Protein AF-A0A8T6SLV2-F1 (afdb_monomer)

Solvent-accessible surface area (backbone atoms only — not comparable to full-atom values): 3980 Å² total; per-residue (Å²): 112,71,68,58,51,52,51,51,51,59,50,44,77,72,34,89,55,43,74,46,78,44,80,42,62,43,53,77,70,73,47,91,60,94,66,80,46,74,48,75,41,60,54,95,67,92,66,66,90,76,70,85,72,78,83,80,80,86,126

Structure (mmCIF, N/CA/C/O backbone):
data_AF-A0A8T6SLV2-F1
#
_entry.id   AF-A0A8T6SLV2-F1
#
loop_
_atom_site.group_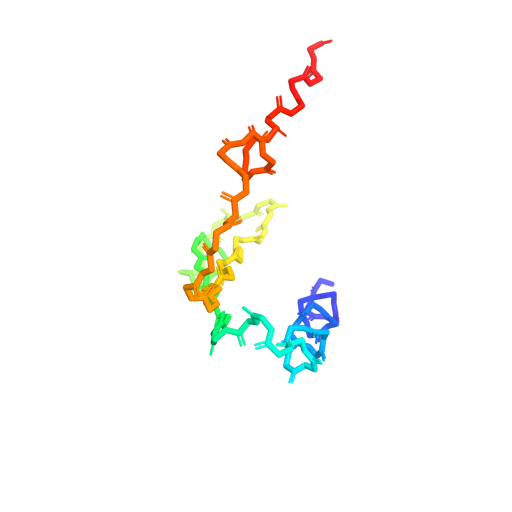PDB
_atom_site.id
_atom_site.type_symbol
_atom_site.label_atom_id
_atom_site.label_alt_id
_atom_site.label_comp_id
_atom_site.label_asym_id
_atom_site.label_entity_id
_atom_site.label_seq_id
_atom_site.pdbx_PDB_ins_code
_atom_site.Cartn_x
_atom_site.Cartn_y
_atom_site.Cartn_z
_atom_site.occupancy
_atom_site.B_iso_or_equiv
_atom_site.auth_seq_id
_atom_site.auth_comp_id
_atom_site.auth_asym_id
_atom_site.auth_atom_id
_atom_site.pdbx_PDB_model_num
ATOM 1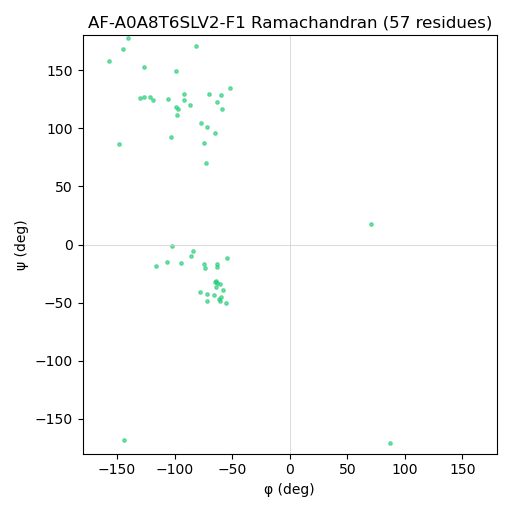 N N . MET A 1 1 ? 9.355 -9.746 -11.990 1.00 63.56 1 MET A N 1
ATOM 2 C CA . MET A 1 1 ? 8.891 -8.408 -11.570 1.00 63.56 1 MET A CA 1
ATOM 3 C C . MET A 1 1 ? 7.365 -8.277 -11.437 1.00 63.56 1 MET A C 1
ATOM 5 O O . MET A 1 1 ? 6.902 -7.923 -10.361 1.00 63.56 1 MET A O 1
ATOM 9 N N . ILE A 1 2 ? 6.556 -8.571 -12.470 1.00 75.62 2 ILE A N 1
ATOM 10 C CA . ILE A 1 2 ? 5.075 -8.509 -12.359 1.00 75.62 2 ILE A CA 1
ATOM 11 C C . ILE A 1 2 ? 4.528 -9.531 -11.346 1.00 75.62 2 ILE A C 1
ATOM 13 O O . ILE A 1 2 ? 3.612 -9.227 -10.589 1.00 75.62 2 ILE A O 1
ATOM 17 N N . ARG A 1 3 ? 5.126 -10.726 -11.269 1.00 81.88 3 ARG A N 1
ATOM 18 C CA . ARG A 1 3 ? 4.695 -11.799 -10.353 1.00 81.88 3 ARG A CA 1
ATOM 19 C C . ARG A 1 3 ? 4.834 -11.415 -8.877 1.00 81.88 3 ARG A C 1
ATOM 21 O O . ARG A 1 3 ? 4.042 -11.843 -8.043 1.00 81.88 3 ARG A O 1
ATOM 28 N N . GLU A 1 4 ? 5.842 -10.617 -8.561 1.00 85.88 4 GLU A N 1
ATOM 29 C CA . GLU A 1 4 ? 6.153 -10.115 -7.231 1.00 85.88 4 GLU A CA 1
ATOM 30 C C . GLU A 1 4 ? 5.113 -9.071 -6.819 1.00 85.88 4 GLU A C 1
ATOM 32 O O . GLU A 1 4 ? 4.570 -9.165 -5.721 1.00 85.88 4 GLU A O 1
ATOM 37 N N . VAL A 1 5 ? 4.734 -8.169 -7.734 1.00 90.19 5 VAL A N 1
ATOM 38 C CA . VAL A 1 5 ? 3.617 -7.231 -7.527 1.00 90.19 5 VAL A CA 1
ATOM 39 C C . VAL A 1 5 ? 2.306 -7.984 -7.327 1.00 90.19 5 VAL A C 1
ATOM 41 O O . VAL A 1 5 ? 1.588 -7.716 -6.371 1.00 90.19 5 VAL A O 1
ATOM 44 N N . GLU A 1 6 ? 2.006 -8.979 -8.164 1.00 92.88 6 GLU A N 1
ATOM 45 C CA . GLU A 1 6 ? 0.802 -9.795 -7.987 1.00 92.88 6 GLU A CA 1
ATOM 46 C C . GLU A 1 6 ? 0.789 -10.535 -6.640 1.00 92.88 6 GLU A C 1
ATOM 48 O O . GLU A 1 6 ? -0.272 -10.731 -6.053 1.00 92.88 6 GLU A O 1
ATOM 53 N N . SER A 1 7 ? 1.951 -10.966 -6.139 1.00 94.06 7 SER A N 1
ATOM 54 C CA . SER A 1 7 ? 2.074 -11.581 -4.813 1.00 94.06 7 SER A CA 1
ATOM 55 C C . SER A 1 7 ? 1.747 -10.584 -3.700 1.00 94.06 7 SER A C 1
ATOM 57 O O . SER A 1 7 ? 0.994 -10.922 -2.788 1.00 94.06 7 SER A O 1
ATOM 59 N N . VAL A 1 8 ? 2.248 -9.347 -3.798 1.00 93.31 8 VAL A N 1
ATOM 60 C CA . VAL A 1 8 ? 1.914 -8.261 -2.862 1.00 93.31 8 VAL A CA 1
ATOM 61 C C . VAL A 1 8 ? 0.417 -7.967 -2.897 1.00 93.31 8 VAL A C 1
ATOM 63 O O . VAL A 1 8 ? -0.220 -7.975 -1.849 1.00 93.31 8 VAL A O 1
ATOM 66 N N . VAL A 1 9 ? -0.167 -7.808 -4.088 1.00 93.94 9 VAL A N 1
ATOM 67 C CA . VAL A 1 9 ? -1.607 -7.556 -4.256 1.00 93.94 9 VAL A CA 1
ATOM 68 C C . VAL A 1 9 ? -2.436 -8.701 -3.675 1.00 93.94 9 VAL A C 1
ATOM 70 O O . VAL A 1 9 ? -3.379 -8.454 -2.933 1.00 93.94 9 VAL A O 1
ATOM 73 N N . ARG A 1 10 ? -2.071 -9.961 -3.937 1.00 96.12 10 ARG A N 1
ATOM 74 C CA . ARG A 1 10 ? -2.780 -11.126 -3.380 1.00 96.12 10 ARG A CA 1
ATOM 75 C C . ARG A 1 10 ? -2.698 -11.212 -1.858 1.00 96.12 10 ARG A C 1
ATOM 77 O O . ARG A 1 10 ? -3.617 -11.749 -1.247 1.00 96.12 10 ARG A O 1
ATOM 84 N N . LYS A 1 11 ? -1.603 -10.748 -1.251 1.00 96.75 11 LYS A N 1
ATOM 85 C CA . LYS A 1 11 ? -1.481 -10.655 0.210 1.00 96.75 11 LYS A CA 1
ATOM 86 C C . LYS A 1 11 ? -2.353 -9.526 0.751 1.00 96.75 11 LYS A C 1
ATOM 88 O O . LYS A 1 11 ? -3.147 -9.781 1.641 1.00 96.75 11 LYS A O 1
ATOM 93 N N . ALA A 1 12 ? -2.264 -8.341 0.150 1.00 95.56 12 ALA A N 1
ATOM 94 C CA . ALA A 1 12 ? -3.061 -7.174 0.514 1.00 95.56 12 ALA A CA 1
ATOM 95 C C . ALA A 1 12 ? -4.573 -7.436 0.404 1.00 95.56 12 ALA A C 1
ATOM 97 O O . ALA A 1 12 ? -5.326 -7.057 1.283 1.00 95.56 12 ALA A O 1
ATOM 98 N N . GLN A 1 13 ? -5.024 -8.165 -0.622 1.00 95.44 13 GLN A N 1
ATOM 99 C CA . GLN A 1 13 ? -6.433 -8.554 -0.789 1.00 95.44 13 GLN A CA 1
ATOM 100 C C . GLN A 1 13 ? -6.981 -9.468 0.316 1.00 95.44 13 GLN A C 1
ATOM 102 O O . GLN A 1 13 ? -8.194 -9.620 0.424 1.00 95.44 13 GLN A O 1
ATOM 107 N N . LYS A 1 14 ? -6.107 -10.143 1.067 1.00 97.25 14 LYS A N 1
ATOM 108 C CA . LYS A 1 14 ? -6.479 -11.044 2.167 1.00 97.25 14 LYS A CA 1
ATOM 109 C C . LYS A 1 14 ? -6.273 -10.404 3.538 1.00 97.25 14 LYS A C 1
ATOM 111 O O . LYS A 1 14 ? -6.490 -11.075 4.540 1.00 97.25 14 LYS A O 1
ATOM 116 N N . ASP A 1 15 ? -5.772 -9.177 3.566 1.00 96.00 15 ASP A N 1
ATOM 117 C CA . ASP A 1 15 ? -5.493 -8.439 4.783 1.00 96.00 15 ASP A CA 1
ATOM 118 C C . ASP A 1 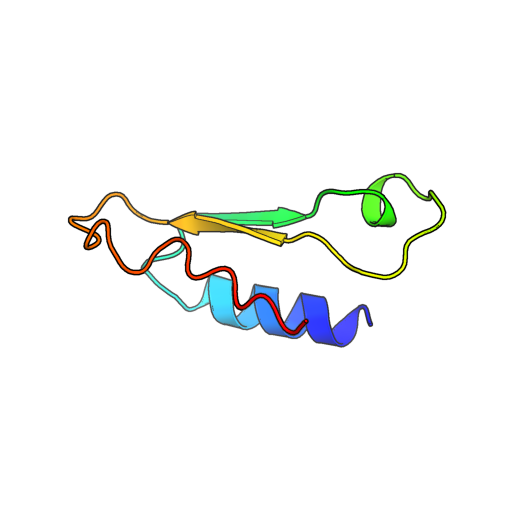15 ? -6.664 -7.492 5.046 1.00 96.00 15 ASP A C 1
ATOM 120 O O . ASP A 1 15 ? -6.883 -6.543 4.293 1.00 96.00 15 ASP A O 1
ATOM 124 N N . ASP A 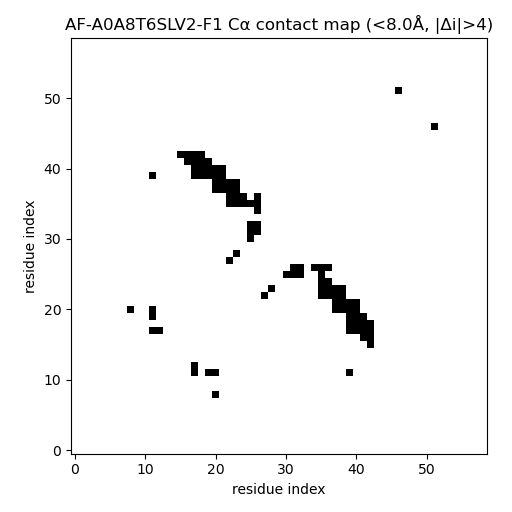1 16 ? -7.429 -7.772 6.102 1.00 94.75 16 ASP A N 1
ATOM 125 C CA . ASP A 1 16 ? -8.621 -6.997 6.465 1.00 94.75 16 ASP A CA 1
ATOM 126 C C . ASP A 1 16 ? -8.285 -5.541 6.836 1.00 94.75 16 ASP A C 1
ATOM 128 O O . ASP A 1 16 ? -9.163 -4.671 6.828 1.00 94.75 16 ASP A O 1
ATOM 132 N N . ASP A 1 17 ? -7.010 -5.257 7.117 1.00 93.62 17 ASP A N 1
ATOM 133 C CA . ASP A 1 17 ? -6.525 -3.926 7.456 1.00 93.62 17 ASP A CA 1
ATOM 134 C C . ASP A 1 17 ? -6.187 -3.110 6.211 1.00 93.62 17 ASP A C 1
ATOM 136 O O . ASP A 1 17 ? -5.993 -1.901 6.315 1.00 93.62 17 ASP A O 1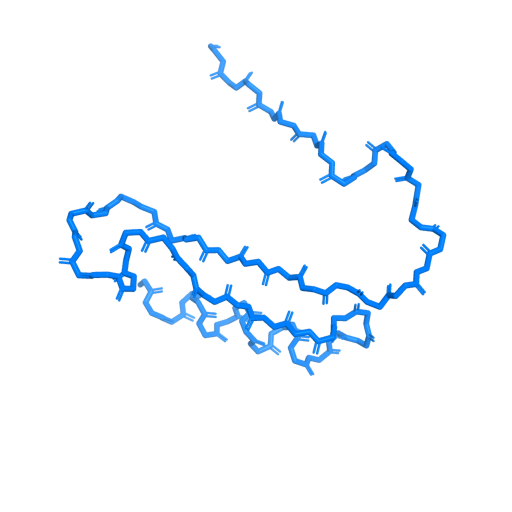
ATOM 140 N N . VAL A 1 18 ? -6.160 -3.723 5.025 1.00 95.44 18 VAL A N 1
ATOM 141 C CA . VAL A 1 18 ? -5.913 -3.035 3.759 1.00 95.44 18 VAL A CA 1
ATOM 142 C C . VAL A 1 18 ? -7.237 -2.723 3.063 1.00 95.44 18 VAL A C 1
ATOM 144 O O . VAL A 1 18 ? -7.968 -3.596 2.610 1.00 95.44 18 VAL A O 1
ATOM 147 N N . LEU A 1 19 ? -7.520 -1.433 2.903 1.00 96.19 19 LEU A N 1
ATOM 148 C CA . LEU A 1 19 ? -8.660 -0.922 2.143 1.00 96.19 19 LEU A CA 1
ATOM 149 C C . LEU A 1 19 ? -8.434 -0.972 0.633 1.00 96.19 19 LEU A C 1
ATOM 151 O O . LEU A 1 19 ? -9.356 -1.252 -0.132 1.00 96.19 19 LEU A O 1
ATOM 155 N N . ALA A 1 20 ? -7.226 -0.625 0.189 1.00 95.75 20 ALA A N 1
ATOM 156 C CA . ALA A 1 20 ? -6.896 -0.559 -1.228 1.00 95.75 20 ALA A CA 1
ATOM 157 C C . ALA A 1 20 ? -5.392 -0.701 -1.474 1.00 95.75 20 ALA A C 1
ATOM 159 O O . ALA A 1 20 ? -4.560 -0.401 -0.619 1.00 95.75 20 ALA A O 1
ATOM 160 N N . THR A 1 21 ? -5.042 -1.113 -2.691 1.00 95.19 21 THR A N 1
ATOM 161 C CA . THR A 1 21 ? -3.667 -1.114 -3.202 1.00 95.19 21 THR A CA 1
ATOM 162 C C . THR A 1 21 ? -3.606 -0.252 -4.456 1.00 95.19 21 THR A C 1
ATOM 164 O O . THR A 1 21 ? -4.373 -0.471 -5.392 1.00 95.19 21 THR A O 1
ATOM 167 N N . ILE A 1 22 ? -2.692 0.716 -4.483 1.00 95.88 22 ILE A N 1
ATOM 168 C CA . ILE A 1 22 ? -2.508 1.643 -5.601 1.00 95.88 22 ILE A CA 1
ATOM 169 C C . ILE A 1 22 ? -1.095 1.469 -6.147 1.00 95.88 22 ILE A C 1
ATOM 171 O O . ILE A 1 22 ? -0.116 1.599 -5.412 1.00 95.88 22 ILE A O 1
ATOM 175 N N . LEU A 1 23 ? -0.996 1.196 -7.444 1.00 93.94 23 LEU A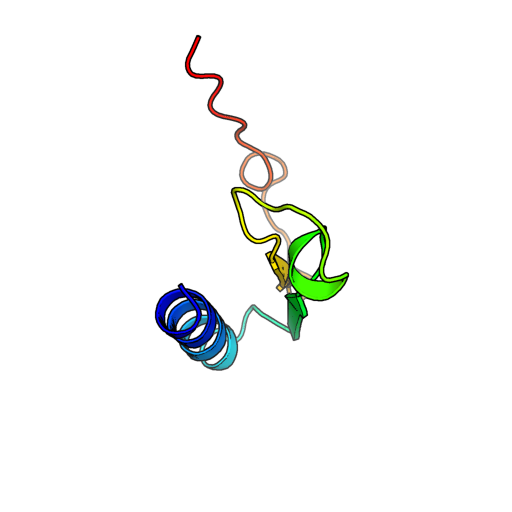 N 1
ATOM 176 C CA . LEU A 1 23 ? 0.268 1.171 -8.168 1.00 93.94 23 LEU A CA 1
ATOM 177 C C . LEU A 1 23 ? 0.531 2.559 -8.755 1.00 93.94 23 LEU A C 1
ATOM 179 O O . LEU A 1 23 ? -0.347 3.129 -9.406 1.00 93.94 23 LEU A O 1
ATOM 183 N N . PHE A 1 24 ? 1.720 3.105 -8.527 1.00 94.88 24 PHE A N 1
ATOM 184 C CA . PHE A 1 24 ? 2.089 4.432 -9.016 1.00 94.88 24 PHE A CA 1
ATOM 185 C C . PHE A 1 24 ? 3.567 4.472 -9.433 1.00 94.88 24 PHE A C 1
ATOM 187 O O . PHE A 1 24 ? 4.195 3.432 -9.620 1.00 94.88 24 PHE A O 1
ATOM 194 N N . GLY A 1 25 ? 4.103 5.670 -9.669 1.00 94.00 25 GLY A N 1
ATOM 195 C CA . GLY A 1 25 ? 5.518 5.838 -10.002 1.00 94.00 25 GLY A CA 1
ATOM 196 C C . GLY A 1 25 ? 5.849 5.716 -11.489 1.00 94.00 25 GLY A C 1
ATOM 197 O O . GLY A 1 25 ? 4.975 5.729 -12.357 1.00 94.00 25 GLY A O 1
ATOM 198 N N . SER A 1 26 ? 7.145 5.666 -11.789 1.00 95.50 26 SER A N 1
ATOM 199 C CA . SER A 1 26 ? 7.684 5.648 -13.160 1.00 95.50 26 SER A CA 1
ATOM 200 C C . SER A 1 26 ? 7.295 4.382 -13.931 1.00 95.50 26 SER A C 1
ATOM 202 O O . SER A 1 26 ? 7.038 4.465 -15.133 1.00 95.50 26 SER A O 1
ATOM 204 N N . TYR A 1 27 ? 7.150 3.244 -13.236 1.00 93.06 27 TYR A N 1
ATOM 205 C CA . TYR A 1 27 ? 6.718 1.971 -13.822 1.00 93.06 27 TYR A CA 1
ATOM 206 C C . TYR A 1 27 ? 5.374 2.088 -14.557 1.00 93.06 27 TYR A C 1
ATOM 208 O O . TYR A 1 27 ? 5.274 1.711 -15.724 1.00 93.06 27 TYR A O 1
ATOM 216 N N . VAL A 1 28 ? 4.345 2.657 -13.917 1.00 93.31 28 VAL A N 1
ATOM 217 C CA . VAL A 1 28 ? 3.010 2.782 -14.539 1.00 93.31 28 VAL A CA 1
ATOM 218 C C . VAL A 1 28 ? 2.943 3.859 -15.618 1.00 93.31 28 VAL A C 1
ATOM 220 O O . VAL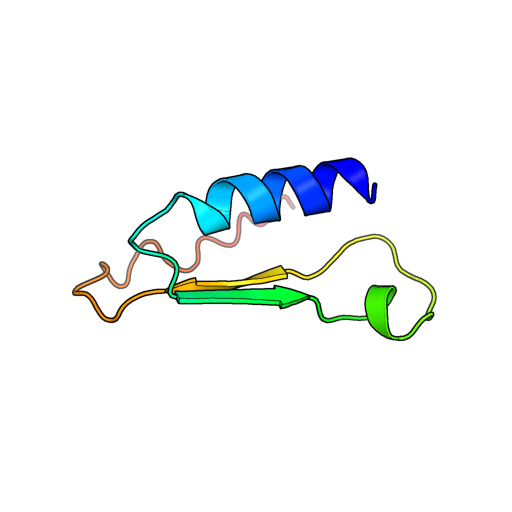 A 1 28 ? 2.057 3.814 -16.466 1.00 93.31 28 VAL A O 1
ATOM 223 N N . ARG A 1 29 ? 3.879 4.818 -15.608 1.00 95.12 29 ARG A N 1
ATOM 224 C CA . ARG A 1 29 ? 3.985 5.870 -16.631 1.00 95.12 29 ARG A CA 1
ATOM 225 C C . ARG A 1 29 ? 4.765 5.429 -17.874 1.00 95.12 29 ARG A C 1
ATOM 227 O O . ARG A 1 29 ? 4.827 6.185 -18.837 1.00 95.12 29 ARG A O 1
ATOM 234 N N . GLY A 1 30 ? 5.358 4.232 -17.869 1.00 92.25 30 GLY A N 1
ATOM 235 C CA . GLY A 1 30 ? 6.194 3.744 -18.972 1.00 92.25 30 GLY A CA 1
ATOM 236 C C . GLY A 1 30 ? 7.543 4.462 -19.090 1.00 92.25 30 GLY A C 1
ATOM 237 O O . GLY A 1 30 ? 8.184 4.410 -20.138 1.00 92.25 30 GLY A O 1
ATOM 238 N N . GLU A 1 31 ? 7.976 5.145 -18.031 1.00 94.81 31 GLU A N 1
ATOM 239 C CA . GLU A 1 31 ? 9.283 5.795 -17.958 1.00 94.81 31 GLU A CA 1
ATOM 240 C C . GLU A 1 31 ? 10.374 4.777 -17.598 1.00 94.81 31 GLU A C 1
ATOM 242 O O . GLU A 1 31 ? 10.095 3.642 -17.216 1.00 94.81 31 GLU A O 1
ATOM 247 N N . ARG A 1 32 ? 11.649 5.174 -17.677 1.00 93.75 32 ARG A N 1
ATOM 248 C CA . ARG A 1 32 ? 12.739 4.346 -17.146 1.00 93.75 32 ARG A CA 1
ATOM 249 C C . ARG A 1 32 ? 12.567 4.205 -15.628 1.00 93.75 32 ARG A C 1
ATOM 251 O O . ARG A 1 32 ? 12.562 5.208 -14.922 1.00 93.75 32 ARG A O 1
ATOM 258 N N . TYR A 1 33 ? 12.476 2.972 -15.139 1.00 92.62 33 TYR A N 1
ATOM 259 C CA . TYR A 1 33 ? 12.302 2.653 -13.720 1.00 92.62 33 TYR A CA 1
ATOM 260 C C . TYR A 1 33 ? 13.384 1.675 -13.237 1.00 92.62 33 TYR A C 1
ATOM 262 O O . TYR A 1 33 ? 13.931 0.899 -14.026 1.00 92.62 33 TYR A O 1
ATOM 270 N N . SER A 1 34 ? 13.703 1.722 -11.944 1.00 92.50 34 SER A N 1
ATOM 271 C CA . SER A 1 34 ? 14.576 0.756 -11.249 1.00 92.50 34 SER A CA 1
ATOM 272 C C . SER A 1 34 ? 13.838 -0.033 -10.166 1.00 92.50 34 SER A C 1
ATOM 274 O O . SER A 1 34 ? 14.303 -1.090 -9.748 1.00 92.50 34 SER A O 1
ATOM 276 N N . ASP A 1 35 ? 12.691 0.479 -9.736 1.00 92.12 35 ASP A N 1
ATOM 277 C CA . ASP A 1 35 ? 11.830 -0.005 -8.666 1.00 92.12 35 ASP A CA 1
ATOM 278 C C . ASP A 1 35 ? 10.350 0.132 -9.068 1.00 92.12 35 ASP A C 1
ATOM 280 O O . ASP A 1 35 ? 10.012 0.559 -10.177 1.00 92.12 35 ASP A O 1
ATOM 284 N N . ILE A 1 36 ? 9.464 -0.326 -8.182 1.00 92.44 36 ILE A N 1
ATOM 285 C CA . ILE A 1 36 ? 8.013 -0.242 -8.336 1.00 92.44 36 ILE A CA 1
ATOM 286 C C . ILE A 1 36 ? 7.430 0.344 -7.058 1.00 92.44 36 ILE A C 1
ATOM 288 O O . ILE A 1 36 ? 7.633 -0.203 -5.973 1.00 92.44 36 ILE A O 1
ATOM 292 N N . ASP A 1 37 ? 6.647 1.406 -7.211 1.00 93.56 37 ASP A N 1
ATOM 293 C CA . ASP A 1 37 ? 5.984 2.080 -6.105 1.00 93.56 37 ASP A CA 1
ATOM 294 C C . ASP A 1 37 ? 4.575 1.517 -5.868 1.00 93.56 37 ASP A C 1
ATOM 296 O O . ASP A 1 37 ? 3.723 1.507 -6.764 1.00 93.56 37 ASP A O 1
ATOM 300 N N . ILE A 1 38 ? 4.313 1.066 -4.638 1.00 94.00 38 ILE A N 1
ATOM 301 C CA . ILE A 1 38 ? 3.014 0.534 -4.202 1.00 94.00 38 ILE A CA 1
ATOM 302 C C . ILE A 1 38 ? 2.569 1.283 -2.947 1.00 94.00 38 ILE A C 1
ATOM 304 O O . ILE A 1 38 ? 3.304 1.351 -1.965 1.00 94.00 38 ILE A O 1
ATOM 308 N N . CYS A 1 39 ? 1.352 1.823 -2.967 1.00 94.88 39 CYS A N 1
ATOM 309 C CA . CYS A 1 39 ? 0.710 2.441 -1.812 1.00 94.88 39 CYS A CA 1
ATOM 310 C C . CYS A 1 39 ? -0.373 1.498 -1.280 1.00 94.88 39 CYS A C 1
ATOM 312 O O . CYS A 1 39 ? -1.264 1.087 -2.029 1.00 94.88 39 CYS A O 1
ATOM 314 N N . LEU A 1 40 ? -0.288 1.160 0.007 1.00 94.50 40 LEU A N 1
ATOM 315 C CA . LEU A 1 40 ? -1.330 0.439 0.730 1.00 94.50 40 LEU A CA 1
ATOM 316 C C . LEU A 1 40 ? -2.158 1.454 1.511 1.00 94.50 40 LEU A C 1
ATOM 318 O O . LEU A 1 40 ? -1.641 2.157 2.378 1.00 94.50 40 LEU A O 1
ATOM 322 N N . VAL A 1 41 ? -3.443 1.533 1.191 1.00 94.06 41 VAL A N 1
ATOM 323 C CA . VAL A 1 41 ? -4.401 2.324 1.960 1.00 94.06 41 VAL A CA 1
ATOM 324 C C . VAL A 1 41 ? -4.906 1.429 3.075 1.00 94.06 41 VAL A C 1
ATOM 326 O O . VAL A 1 41 ? -5.462 0.371 2.789 1.00 94.06 41 VAL A O 1
ATOM 329 N N . LEU A 1 42 ? -4.700 1.829 4.326 1.00 93.25 42 LEU A N 1
ATOM 330 C CA . LEU A 1 42 ? -5.077 1.032 5.490 1.00 93.25 42 LEU A CA 1
ATOM 331 C C . LEU A 1 42 ? -6.412 1.499 6.082 1.00 93.25 42 LEU A C 1
ATOM 333 O O . LEU A 1 42 ? -6.734 2.687 6.035 1.00 93.25 42 LEU A O 1
ATOM 337 N N . GLN A 1 43 ? -7.166 0.570 6.670 1.00 92.38 43 GLN A N 1
ATOM 338 C CA . GLN A 1 43 ? -8.325 0.857 7.512 1.00 92.38 43 GLN A CA 1
ATOM 339 C C . GLN A 1 43 ? -7.933 1.855 8.603 1.00 92.38 43 GLN A C 1
ATOM 341 O O . GLN A 1 43 ? -6.896 1.643 9.234 1.00 92.38 43 GLN A O 1
ATOM 346 N N . PRO A 1 44 ? -8.731 2.898 8.884 1.00 87.50 44 PRO A N 1
ATOM 347 C CA . PRO A 1 44 ? -8.470 3.800 9.997 1.00 87.50 44 PRO A CA 1
ATOM 348 C C . PRO A 1 44 ? -8.450 3.029 11.321 1.00 87.50 44 PRO A C 1
ATOM 350 O O . PRO A 1 44 ? -9.456 2.448 11.727 1.00 87.50 44 PRO A O 1
ATOM 353 N N . LYS A 1 45 ? -7.298 3.022 11.990 1.00 85.44 45 LYS A N 1
ATOM 354 C CA . LYS A 1 45 ? -7.085 2.426 13.312 1.00 85.44 45 LYS A CA 1
ATOM 355 C C . LYS A 1 45 ? -6.088 3.277 14.090 1.00 85.44 45 LYS A C 1
ATOM 357 O O . LYS A 1 45 ? -5.397 4.113 13.503 1.00 85.44 45 LYS A O 1
ATOM 362 N N . ASP A 1 46 ? -5.970 3.015 15.387 1.0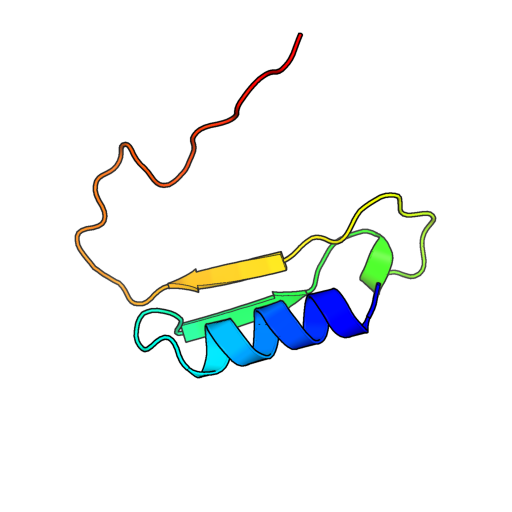0 79.50 46 ASP A N 1
ATOM 363 C CA . ASP A 1 46 ? -4.920 3.585 16.232 1.00 79.50 46 ASP A CA 1
ATOM 364 C C . ASP A 1 46 ? -3.568 2.924 15.916 1.00 79.50 46 ASP A C 1
ATOM 366 O O . ASP A 1 46 ? -3.037 2.128 16.692 1.00 79.50 46 ASP A O 1
ATOM 370 N N . TYR A 1 47 ? -3.011 3.219 14.739 1.00 76.06 47 TYR A N 1
ATOM 371 C CA . TYR A 1 47 ? -1.650 2.806 14.416 1.00 76.06 47 TYR A CA 1
ATOM 372 C C . TYR A 1 47 ? -0.671 3.622 15.265 1.00 76.06 47 TYR A C 1
ATOM 374 O O . TYR A 1 47 ? -0.751 4.856 15.280 1.00 76.06 47 TYR A O 1
ATOM 382 N N . PRO A 1 48 ? 0.282 2.983 15.964 1.00 70.62 48 PRO A N 1
ATOM 383 C CA . PRO A 1 48 ? 1.306 3.716 16.686 1.00 70.62 48 PRO A CA 1
ATOM 384 C C . PRO A 1 48 ? 2.098 4.592 15.705 1.00 70.62 48 PRO A C 1
ATOM 386 O O . PRO A 1 48 ? 2.635 4.107 14.709 1.00 70.62 48 PRO A O 1
ATOM 389 N N . ASN A 1 49 ? 2.224 5.887 16.024 1.00 63.50 49 ASN A N 1
ATOM 390 C CA . ASN A 1 49 ? 2.944 6.894 15.220 1.00 63.50 49 ASN A CA 1
ATOM 391 C C . ASN A 1 49 ? 4.406 6.523 14.886 1.00 63.50 49 ASN A C 1
ATOM 393 O O . ASN A 1 49 ? 5.051 7.193 14.084 1.00 63.50 49 ASN A O 1
ATOM 397 N N . VAL A 1 50 ? 4.952 5.485 15.518 1.00 55.62 50 VAL A N 1
ATOM 398 C CA . VAL A 1 50 ? 6.372 5.125 15.492 1.00 55.62 50 VAL A CA 1
ATOM 399 C C . VAL A 1 50 ? 6.716 4.079 14.422 1.00 55.62 50 VAL A C 1
ATOM 401 O O . VAL A 1 50 ? 7.888 3.934 14.085 1.00 55.62 50 VAL A O 1
ATOM 404 N N . GLU A 1 51 ? 5.731 3.364 13.865 1.00 53.69 51 GLU A N 1
ATOM 405 C CA . GLU A 1 51 ? 5.990 2.206 12.986 1.00 53.69 51 GLU A CA 1
ATOM 406 C C . GLU A 1 51 ? 5.720 2.448 11.498 1.00 53.69 51 GLU A C 1
ATOM 408 O O . GLU A 1 51 ? 6.216 1.701 10.657 1.00 53.69 51 GLU A O 1
ATOM 413 N N . LEU A 1 52 ? 5.006 3.518 11.140 1.00 58.19 52 LEU A N 1
ATOM 414 C CA . LEU A 1 52 ? 4.622 3.764 9.745 1.00 58.19 52 LEU A CA 1
ATOM 415 C C . LEU A 1 52 ? 5.784 4.244 8.859 1.00 58.19 52 LEU A C 1
ATOM 417 O O . LEU A 1 52 ? 5.698 4.153 7.637 1.00 58.19 52 LEU A O 1
ATOM 421 N N . PHE A 1 53 ? 6.888 4.718 9.447 1.00 55.81 53 PHE A N 1
ATOM 422 C CA . PHE A 1 53 ? 8.046 5.214 8.700 1.00 55.81 53 PHE A CA 1
ATOM 423 C C . PHE A 1 53 ? 9.362 4.959 9.440 1.00 55.81 53 PHE A C 1
ATOM 425 O O . PHE A 1 53 ? 9.901 5.841 10.106 1.00 55.81 53 PHE A O 1
ATOM 432 N N . LYS A 1 54 ? 9.953 3.773 9.257 1.00 58.12 54 LYS A N 1
ATOM 433 C CA . LYS A 1 54 ? 11.380 3.572 9.541 1.00 58.12 54 LYS A CA 1
ATOM 434 C C . LYS A 1 54 ? 12.164 3.556 8.233 1.00 58.12 54 LYS A C 1
ATOM 436 O O . LYS A 1 54 ? 12.318 2.520 7.593 1.00 58.12 54 LYS A O 1
ATOM 441 N N . LYS A 1 55 ? 12.675 4.723 7.826 1.00 52.66 55 LYS A N 1
ATOM 442 C CA . LYS A 1 55 ? 13.649 4.814 6.731 1.00 52.66 55 LYS A CA 1
ATOM 443 C C . LYS A 1 55 ? 14.984 4.256 7.226 1.00 52.66 55 LYS A C 1
ATOM 445 O O . LYS A 1 55 ? 15.715 4.928 7.948 1.00 52.66 55 LYS A O 1
ATOM 450 N 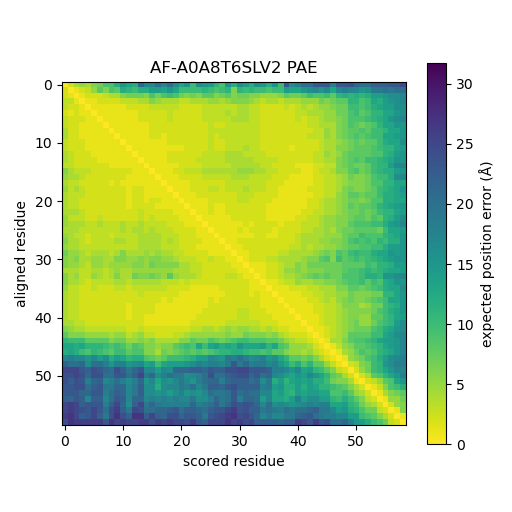N . SER A 1 56 ? 15.297 3.022 6.849 1.00 56.28 56 SER A N 1
ATOM 451 C CA . SER A 1 56 ? 16.612 2.424 7.085 1.00 56.28 56 SER A CA 1
ATOM 452 C C . SER A 1 56 ? 17.620 3.031 6.111 1.00 56.28 56 SER A C 1
ATOM 454 O O . SER A 1 56 ? 17.818 2.508 5.016 1.00 56.28 56 SER A O 1
ATOM 456 N N . SER A 1 57 ? 18.241 4.150 6.478 1.00 52.94 57 SER A N 1
ATOM 457 C CA . SER A 1 57 ? 19.393 4.683 5.747 1.00 52.94 57 SER A CA 1
ATOM 458 C C . SER A 1 57 ? 20.561 3.699 5.874 1.00 52.94 57 SER A C 1
ATOM 460 O O . SER A 1 57 ? 21.276 3.717 6.870 1.00 52.94 57 SER A O 1
ATOM 462 N N . HIS A 1 58 ? 20.743 2.815 4.892 1.00 49.12 58 HIS A N 1
ATOM 463 C CA . HIS A 1 58 ? 22.036 2.166 4.681 1.00 49.12 58 HIS A CA 1
ATOM 464 C C . HIS A 1 58 ? 22.928 3.201 3.992 1.00 49.12 58 HIS A C 1
ATOM 466 O O . HIS A 1 58 ? 22.701 3.528 2.828 1.00 49.12 58 HIS A O 1
ATOM 472 N N . THR A 1 59 ? 23.850 3.775 4.765 1.00 41.53 59 THR A N 1
ATOM 473 C CA . THR A 1 59 ? 24.937 4.637 4.275 1.00 41.53 59 THR A CA 1
ATOM 474 C C . THR A 1 59 ? 26.225 3.842 4.350 1.00 41.53 59 THR A C 1
ATOM 476 O O . THR A 1 59 ? 26.347 3.072 5.332 1.00 41.53 59 THR A O 1
#

Mean predicted aligned error: 7.16 Å

Radius of gyration: 13.72 Å; Cα contacts (8 Å, |Δi|>4): 50; chains: 1; bounding box: 34×19×36 Å

Foldseek 3Di:
DVVVVVVVVVVLVVDPQFPDKDWDDCVVVVHDDDDTDIDTDTDDDPDPPPPPDDDPPPD

Secondary structure (DSSP, 8-state):
-HHHHHHHHHHHTT-TTEEEEEEESHHHHTS--SS-EEEEEEPP----TTTS-------

Nearest PDB structures (foldseek):
  3jz0-assembly1_B  TM=8.162E-01  e=1.897E-01  Enterococcus faecium
  4ebk-assembly1_B  TM=7.216E-01  e=2.032E-01  Pseudomonas aeruginosa
  4bza-assembly1_A  TM=4.449E-01  e=7.854E+00  Escherichia coli BL21(DE3)

Sequence (59 aa):
MIREVESVVRKAQKDDDVLATILFGSYVRGERYSDIDICLVLQPKDYPNVELFKKSSHT

pLDDT: mean 84.39, std 15.92, range [41.53, 97.25]